Protein AF-A0A950A3F3-F1 (afdb_monomer)

Sequence (59 aa):
MSATNTKTRSAAHHAADSHDLIRVHGARVNNLKDVSIEIPKRRLTVFTGVSGSGKSSLV

pLDDT: mean 82.83, std 15.54, range [40.0, 96.0]

Secondary structure (DSSP, 8-state):
--------------GGGGSPEEEEEEE-STT--SEEEEEETTS------STTSSHHHH-

Mean predicted aligned error: 9.6 Å

Radius of gyration: 17.67 Å; Cα contacts (8 Å, |Δi|>4): 59; chains: 1; bounding box: 28×36×50 Å

Foldseek 3Di:
DDDDPPDDPPPPCPPQNVAAWDWDAQQDPDQDDGDIDTHGPPDDDDDDDDPPNCPVVVD

Structure (mmCIF, N/CA/C/O backbone):
data_AF-A0A950A3F3-F1
#
_entry.id   AF-A0A950A3F3-F1
#
loop_
_atom_site.group_PDB
_atom_site.id
_atom_site.type_symbol
_atom_site.label_atom_id
_atom_site.label_alt_id
_atom_site.label_comp_id
_atom_site.label_asym_id
_atom_site.label_entity_id
_atom_site.label_seq_id
_atom_site.pdbx_PDB_ins_code
_atom_site.Cartn_x
_atom_site.Cartn_y
_atom_site.Cartn_z
_atom_site.occupancy
_atom_site.B_iso_or_equiv
_atom_site.auth_seq_id
_atom_site.auth_comp_id
_atom_site.auth_asym_id
_atom_site.auth_atom_id
_atom_site.pdbx_PDB_model_num
ATOM 1 N N . MET A 1 1 ? 9.775 -28.481 36.865 1.00 43.66 1 MET A N 1
ATOM 2 C CA . MET A 1 1 ? 9.070 -29.470 36.024 1.00 43.66 1 MET A CA 1
ATOM 3 C C . MET A 1 1 ? 7.933 -28.754 35.306 1.00 43.66 1 MET A C 1
ATOM 5 O O . MET A 1 1 ? 7.169 -28.094 35.990 1.00 43.66 1 MET A O 1
ATOM 9 N N . SER A 1 2 ? 7.926 -28.851 33.968 1.00 40.00 2 SER A N 1
ATOM 10 C CA . SER A 1 2 ? 6.909 -28.473 32.953 1.00 40.00 2 SER A CA 1
ATOM 11 C C . SER A 1 2 ? 6.242 -27.088 33.043 1.00 40.00 2 SER A C 1
ATOM 13 O O . SER A 1 2 ? 5.526 -26.804 33.989 1.00 40.00 2 SER A O 1
ATOM 15 N N . ALA A 1 3 ? 6.504 -26.119 32.159 1.00 51.81 3 ALA A N 1
ATOM 16 C CA . ALA A 1 3 ? 6.360 -26.051 30.691 1.00 51.81 3 ALA A CA 1
ATOM 17 C C . ALA A 1 3 ? 4.915 -25.805 30.184 1.00 51.81 3 ALA A C 1
ATOM 19 O O . ALA A 1 3 ? 4.025 -26.634 30.341 1.00 51.81 3 ALA A O 1
ATOM 20 N N . THR A 1 4 ? 4.798 -24.659 29.493 1.00 55.59 4 THR A N 1
ATOM 21 C CA . THR A 1 4 ? 3.930 -24.332 28.344 1.00 55.59 4 THR A CA 1
ATOM 22 C C . THR A 1 4 ? 2.446 -24.023 28.584 1.00 55.59 4 THR A C 1
ATOM 24 O O . THR A 1 4 ? 1.582 -24.881 28.449 1.00 55.59 4 THR A O 1
ATOM 27 N N . ASN A 1 5 ? 2.120 -22.735 28.773 1.00 60.09 5 ASN A N 1
ATOM 28 C CA . ASN A 1 5 ? 0.794 -22.221 28.412 1.00 60.09 5 ASN A CA 1
ATOM 29 C C . ASN A 1 5 ? 0.837 -21.658 26.983 1.00 60.09 5 ASN A C 1
ATOM 31 O O . ASN A 1 5 ? 0.991 -20.456 26.759 1.00 60.09 5 ASN A O 1
ATOM 35 N N . THR A 1 6 ? 0.735 -22.562 26.010 1.00 55.25 6 THR A N 1
ATOM 36 C CA . THR A 1 6 ? 0.459 -22.248 24.607 1.00 55.25 6 THR A CA 1
ATOM 37 C C . THR A 1 6 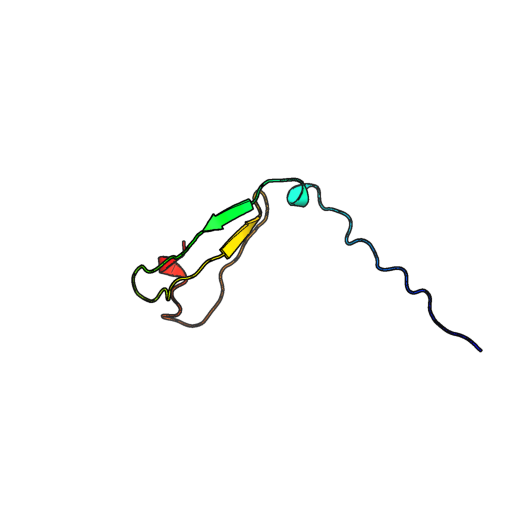? -1.007 -21.846 24.485 1.00 55.25 6 THR A C 1
ATOM 39 O O . THR A 1 6 ? -1.843 -22.613 24.019 1.00 55.25 6 THR A O 1
ATOM 42 N N . LYS A 1 7 ? -1.354 -20.634 24.913 1.00 49.88 7 LYS A N 1
ATOM 43 C CA . LYS A 1 7 ? -2.589 -20.000 24.461 1.00 49.88 7 LYS A CA 1
ATOM 44 C C . LYS A 1 7 ? -2.180 -18.815 23.624 1.00 49.88 7 LYS A C 1
ATOM 46 O O . LYS A 1 7 ? -1.952 -17.722 24.134 1.00 49.88 7 LYS A O 1
ATOM 51 N N . THR A 1 8 ? -2.033 -19.091 22.331 1.00 55.97 8 THR A N 1
ATOM 52 C CA . THR A 1 8 ? -2.209 -18.146 21.236 1.00 55.97 8 THR A CA 1
ATOM 53 C C . THR A 1 8 ? -3.203 -17.093 21.705 1.00 55.97 8 THR A C 1
ATOM 55 O O . THR A 1 8 ? -4.404 -17.357 21.783 1.00 55.97 8 THR A O 1
ATOM 58 N N . ARG A 1 9 ? -2.703 -15.925 22.135 1.00 57.59 9 ARG A N 1
ATOM 59 C CA . ARG A 1 9 ? -3.543 -14.741 22.270 1.00 57.59 9 ARG A CA 1
ATOM 60 C C . ARG A 1 9 ? -4.100 -14.590 20.873 1.00 57.59 9 ARG A C 1
ATOM 62 O O . ARG A 1 9 ? -3.359 -14.211 19.972 1.00 57.59 9 ARG A O 1
ATOM 69 N N . SER A 1 10 ? -5.366 -14.955 20.692 1.00 59.72 10 SER A N 1
ATOM 70 C CA . SER A 1 10 ? -6.181 -14.388 19.636 1.00 59.72 10 SER A CA 1
ATOM 71 C C . SER A 1 10 ? -5.865 -12.902 19.696 1.00 59.72 10 SER A C 1
ATOM 73 O O . SER A 1 10 ? -6.203 -12.251 20.691 1.00 59.72 10 SER A O 1
ATOM 75 N N . ALA A 1 11 ? -5.076 -12.403 18.745 1.00 61.81 11 ALA A N 1
ATOM 76 C CA . ALA A 1 11 ? -4.924 -10.976 18.566 1.00 61.81 11 ALA A CA 1
ATOM 77 C C . ALA A 1 11 ? -6.367 -10.494 18.470 1.00 61.81 11 ALA A C 1
ATOM 79 O O . ALA A 1 11 ? -7.082 -10.938 17.575 1.00 61.81 11 ALA A O 1
ATOM 80 N N . ALA A 1 12 ? -6.838 -9.813 19.518 1.00 63.09 12 ALA A N 1
ATOM 81 C CA . ALA A 1 12 ? -8.246 -9.505 19.688 1.00 63.09 12 ALA A CA 1
ATOM 82 C C . ALA A 1 12 ? -8.710 -8.909 18.367 1.00 63.09 12 ALA A C 1
ATOM 84 O O . ALA A 1 12 ? -8.098 -7.929 17.944 1.00 63.09 12 ALA A O 1
ATOM 85 N N . HIS A 1 13 ? -9.668 -9.560 17.694 1.00 68.50 13 HIS A N 1
ATOM 86 C CA . HIS A 1 13 ? -10.169 -9.103 16.402 1.00 68.50 13 HIS A CA 1
ATOM 87 C C . HIS A 1 13 ? -10.499 -7.629 16.571 1.00 68.50 13 HIS A C 1
ATOM 89 O O . HIS A 1 13 ? -11.420 -7.270 17.310 1.00 68.50 13 HIS A O 1
ATOM 95 N N . HIS A 1 14 ? -9.654 -6.767 16.008 1.00 75.38 14 HIS A N 1
ATOM 96 C CA . HIS A 1 14 ? -9.838 -5.348 16.200 1.00 75.38 14 HIS A CA 1
ATOM 97 C C . HIS A 1 14 ? -11.103 -5.007 15.426 1.00 75.38 14 HIS A C 1
ATOM 99 O O . HIS A 1 14 ? -11.331 -5.590 14.369 1.00 75.38 14 HIS A O 1
ATOM 105 N N . ALA A 1 15 ? -11.927 -4.072 15.900 1.00 78.69 15 ALA A N 1
ATOM 106 C CA . ALA A 1 15 ? -13.126 -3.687 15.153 1.00 78.69 15 ALA A CA 1
ATOM 107 C C . ALA A 1 15 ? -12.782 -3.327 13.693 1.00 78.69 15 ALA A C 1
ATOM 109 O O . ALA A 1 15 ? -13.579 -3.545 12.798 1.00 78.69 15 ALA A O 1
ATOM 110 N N . ALA A 1 16 ? -11.559 -2.860 13.419 1.00 74.50 16 ALA A N 1
ATOM 111 C CA . ALA A 1 16 ? -11.077 -2.632 12.063 1.00 74.50 16 ALA A CA 1
ATOM 112 C C . ALA A 1 16 ? -10.960 -3.903 11.185 1.00 74.50 16 ALA A C 1
ATOM 114 O O . ALA A 1 16 ? -11.146 -3.789 9.981 1.00 74.50 16 ALA A O 1
ATOM 115 N N . ASP A 1 17 ? -10.712 -5.090 11.748 1.00 79.56 17 ASP A N 1
ATOM 116 C CA . ASP A 1 17 ? -10.577 -6.370 11.020 1.00 79.56 17 ASP A CA 1
ATOM 117 C C . ASP A 1 17 ? -11.896 -6.941 10.510 1.00 79.56 17 ASP A C 1
ATOM 119 O O . ASP A 1 17 ? -11.886 -7.833 9.668 1.00 79.56 17 ASP A O 1
ATOM 123 N N . SER A 1 18 ? -13.036 -6.445 10.995 1.00 86.12 18 SER A N 1
ATOM 124 C CA . SER A 1 18 ? -14.348 -6.884 10.512 1.00 86.12 18 SER A CA 1
ATOM 125 C C . SER A 1 18 ? -14.745 -6.243 9.179 1.00 86.12 18 SER A C 1
ATOM 127 O O . SER A 1 18 ? -15.883 -6.402 8.746 1.00 86.12 18 SER A O 1
ATOM 129 N N . HIS A 1 19 ? -13.863 -5.456 8.565 1.00 88.00 19 HIS A N 1
ATOM 130 C CA . HIS A 1 19 ? -14.152 -4.722 7.338 1.00 88.00 19 HIS A CA 1
ATOM 131 C C . HIS A 1 19 ? -13.511 -5.380 6.128 1.00 88.00 19 HIS A C 1
ATOM 133 O O . HIS A 1 19 ? -12.448 -5.990 6.224 1.00 88.00 19 HIS A O 1
ATOM 139 N N . ASP A 1 20 ? -14.142 -5.175 4.972 1.00 91.44 20 ASP A N 1
ATOM 140 C CA . ASP A 1 20 ? -13.630 -5.678 3.702 1.00 91.44 20 ASP A CA 1
ATOM 141 C C . ASP A 1 20 ? -12.226 -5.149 3.382 1.00 91.44 20 ASP A C 1
ATOM 143 O O . ASP A 1 20 ? -11.767 -4.125 3.899 1.00 91.44 20 ASP A O 1
ATOM 147 N N . LEU A 1 21 ? -11.564 -5.829 2.454 1.00 94.44 21 LEU A N 1
ATOM 148 C CA . LEU A 1 21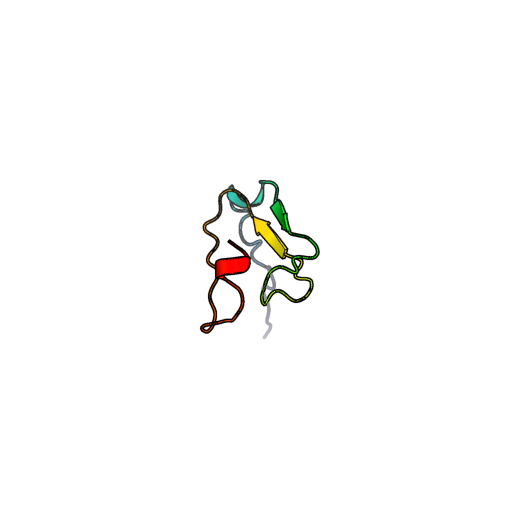 ? -10.254 -5.458 1.936 1.00 94.44 21 LEU A CA 1
ATOM 149 C C . LEU A 1 21 ? -10.407 -4.730 0.595 1.00 94.44 21 LEU A C 1
ATOM 151 O O . LEU A 1 21 ? -11.294 -5.035 -0.201 1.00 94.44 21 LEU A O 1
ATOM 155 N N . ILE A 1 22 ? -9.515 -3.785 0.321 1.00 94.25 22 ILE A N 1
ATOM 156 C CA . ILE A 1 22 ? -9.291 -3.254 -1.023 1.00 94.25 22 ILE A CA 1
ATOM 157 C C . ILE A 1 22 ? -8.283 -4.179 -1.695 1.00 94.25 22 ILE A C 1
ATOM 159 O O . ILE A 1 22 ? -7.179 -4.354 -1.185 1.00 94.25 22 ILE A O 1
ATOM 163 N N . ARG A 1 23 ? -8.646 -4.765 -2.835 1.00 95.88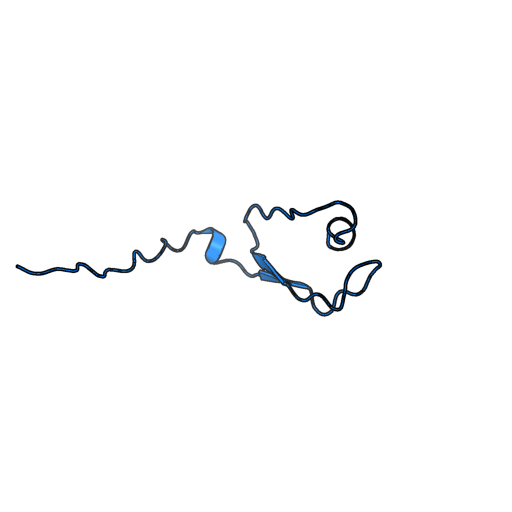 23 ARG A N 1
ATOM 164 C CA . ARG A 1 23 ? -7.749 -5.639 -3.593 1.00 95.88 23 ARG A CA 1
ATOM 165 C C . ARG A 1 23 ? -7.199 -4.916 -4.810 1.00 95.88 23 ARG A C 1
ATOM 167 O O . ARG A 1 23 ? -7.959 -4.401 -5.626 1.00 95.88 23 ARG A O 1
ATOM 174 N N . VAL A 1 24 ? -5.882 -4.916 -4.937 1.00 94.25 24 VAL A N 1
ATOM 175 C CA . VAL A 1 24 ? -5.166 -4.510 -6.144 1.00 94.25 24 VAL A CA 1
ATOM 176 C C . VAL A 1 24 ? -4.650 -5.786 -6.789 1.00 94.25 24 VAL A C 1
ATOM 178 O O . VAL A 1 24 ? -3.987 -6.579 -6.125 1.00 94.25 24 VAL A O 1
ATOM 181 N N . HIS A 1 25 ? -4.954 -5.998 -8.066 1.00 96.00 25 HIS A N 1
ATOM 182 C CA . HIS A 1 25 ? -4.539 -7.189 -8.802 1.00 96.00 25 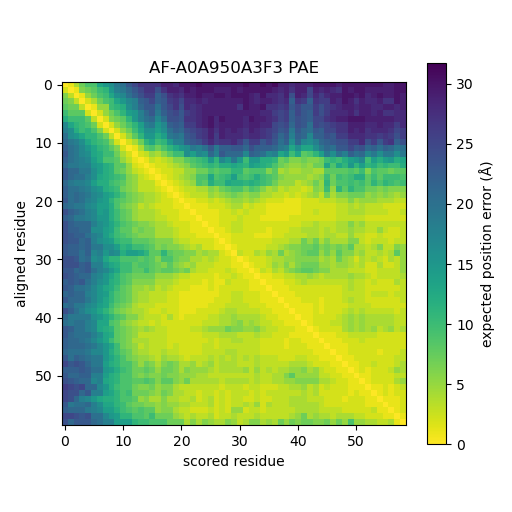HIS A CA 1
ATOM 183 C C . HIS A 1 25 ? -3.740 -6.798 -10.038 1.00 96.00 25 HIS A C 1
ATOM 185 O O . HIS A 1 25 ? -4.180 -5.957 -10.821 1.00 96.00 25 HIS A O 1
ATOM 191 N N . GLY A 1 26 ? -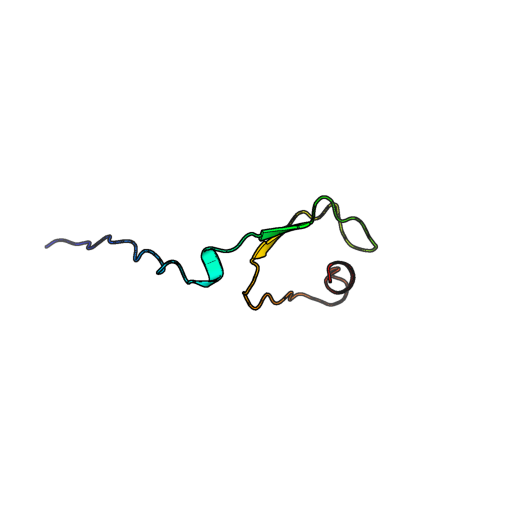2.582 -7.431 -10.214 1.00 92.81 26 GLY A N 1
ATOM 192 C CA . GLY A 1 26 ? -1.763 -7.311 -11.417 1.00 92.81 26 GLY A CA 1
ATOM 193 C C . GLY A 1 26 ? -1.362 -5.879 -11.776 1.00 92.81 26 GLY A C 1
ATOM 194 O O . GLY A 1 26 ? -1.405 -5.491 -12.945 1.00 92.81 26 GLY A O 1
ATOM 195 N N . ALA A 1 27 ? -1.000 -5.063 -10.785 1.00 93.25 27 ALA A N 1
ATOM 196 C CA . ALA A 1 27 ? -0.559 -3.698 -11.031 1.00 93.25 27 ALA A CA 1
ATOM 197 C C . ALA A 1 27 ? 0.788 -3.694 -11.777 1.00 93.25 27 ALA A C 1
ATOM 199 O O . ALA A 1 27 ? 1.766 -4.300 -11.330 1.00 93.25 27 ALA A O 1
ATOM 200 N N . ARG A 1 28 ? 0.830 -3.014 -12.931 1.00 93.12 28 ARG A N 1
ATOM 201 C CA . ARG A 1 28 ? 1.969 -3.014 -13.876 1.00 93.12 28 ARG A CA 1
ATOM 202 C C . ARG A 1 28 ? 2.391 -1.622 -14.366 1.00 93.12 28 ARG A C 1
ATOM 204 O O . ARG A 1 28 ? 3.098 -1.501 -15.359 1.00 93.12 28 ARG A O 1
ATOM 211 N N . VAL A 1 29 ? 1.934 -0.558 -13.709 1.00 89.81 29 VAL A N 1
ATOM 212 C CA . VAL A 1 29 ? 2.276 0.821 -14.094 1.00 89.81 29 VAL A CA 1
ATOM 213 C C . VAL A 1 29 ? 3.695 1.170 -13.627 1.00 89.81 29 VAL A C 1
ATOM 215 O O . VAL A 1 29 ? 4.055 0.914 -12.477 1.00 89.81 29 VAL A O 1
ATOM 218 N N . ASN A 1 30 ? 4.489 1.792 -14.504 1.00 88.88 30 ASN A N 1
ATOM 219 C CA . ASN A 1 30 ? 5.876 2.202 -14.254 1.00 88.88 30 ASN A CA 1
ATOM 220 C C . ASN A 1 30 ? 6.752 1.039 -13.746 1.00 88.88 30 ASN A C 1
ATOM 222 O O . ASN A 1 30 ? 7.015 0.086 -14.472 1.00 88.88 30 ASN A O 1
ATOM 226 N N . ASN A 1 31 ? 7.195 1.111 -12.488 1.00 86.75 31 ASN A N 1
ATOM 227 C CA . ASN A 1 31 ? 8.100 0.140 -11.875 1.00 86.75 31 ASN A CA 1
ATOM 228 C C . ASN A 1 31 ? 7.372 -1.061 -11.242 1.00 86.75 31 ASN A C 1
ATOM 230 O O . ASN A 1 31 ? 8.028 -1.910 -10.634 1.00 86.75 31 ASN A O 1
ATOM 234 N N . LEU A 1 32 ? 6.039 -1.141 -11.332 1.00 87.00 32 LEU A N 1
ATOM 235 C CA . LEU A 1 32 ? 5.274 -2.253 -10.766 1.00 87.00 32 LEU A CA 1
ATOM 236 C C . LEU A 1 32 ? 5.394 -3.504 -11.647 1.00 87.00 32 LEU A C 1
ATOM 238 O O . LEU A 1 32 ? 5.191 -3.458 -12.857 1.00 87.00 32 LEU A O 1
ATOM 242 N N . LYS A 1 33 ? 5.717 -4.639 -11.022 1.00 90.00 33 LYS A N 1
ATOM 243 C CA . LYS A 1 33 ? 5.961 -5.925 -11.691 1.00 90.00 33 LYS A CA 1
ATOM 244 C C . LYS A 1 33 ? 4.854 -6.926 -11.369 1.00 90.00 33 LYS A C 1
ATOM 246 O O . LYS A 1 33 ? 5.085 -7.877 -10.634 1.00 90.00 33 LYS A O 1
ATOM 251 N N . ASP A 1 34 ? 3.660 -6.667 -11.893 1.00 92.75 34 ASP A N 1
ATOM 252 C CA . ASP A 1 34 ? 2.467 -7.507 -11.703 1.00 92.75 34 ASP A CA 1
ATOM 253 C C . ASP A 1 34 ? 2.090 -7.697 -10.224 1.00 92.75 34 ASP A C 1
ATOM 255 O O . ASP A 1 34 ? 1.871 -8.795 -9.717 1.00 92.75 34 ASP A O 1
ATOM 259 N N . VAL A 1 35 ? 2.052 -6.581 -9.497 1.00 91.62 35 VAL A N 1
ATOM 260 C CA . VAL A 1 35 ? 1.871 -6.578 -8.044 1.00 91.62 35 VAL A CA 1
ATOM 261 C C . VAL A 1 35 ? 0.402 -6.810 -7.692 1.00 91.62 35 VAL A C 1
ATOM 263 O O . VAL A 1 35 ? -0.473 -6.073 -8.148 1.00 91.62 35 VAL A O 1
ATOM 266 N N . SER A 1 36 ? 0.141 -7.804 -6.840 1.00 94.94 36 SER A N 1
ATOM 267 C CA . SER A 1 36 ? -1.179 -8.061 -6.257 1.00 94.94 36 SER A CA 1
ATOM 268 C C . SER A 1 36 ? -1.120 -7.932 -4.738 1.00 94.94 36 SER A C 1
ATOM 270 O O . SER A 1 36 ? -0.313 -8.606 -4.100 1.00 94.94 36 SER A O 1
ATOM 272 N N . ILE A 1 37 ? -1.943 -7.056 -4.162 1.00 93.88 37 ILE A N 1
ATOM 273 C CA . ILE A 1 37 ? -1.966 -6.775 -2.721 1.00 93.88 37 ILE A CA 1
ATOM 274 C C . ILE A 1 37 ? -3.392 -6.589 -2.208 1.00 93.88 37 ILE A C 1
ATOM 276 O O . ILE A 1 37 ? -4.288 -6.175 -2.94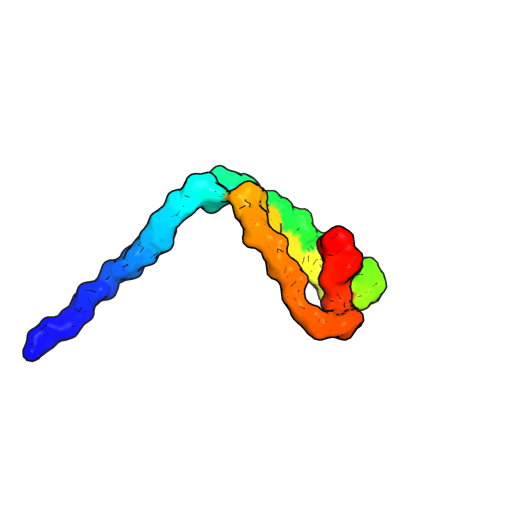3 1.00 93.88 37 ILE A O 1
ATOM 280 N N . GLU A 1 38 ? -3.582 -6.839 -0.917 1.00 94.94 38 GLU A N 1
ATOM 281 C CA . GLU A 1 38 ? -4.827 -6.565 -0.205 1.00 94.94 38 GLU A CA 1
ATOM 282 C C . GLU A 1 38 ? -4.570 -5.527 0.894 1.00 94.94 38 GLU A C 1
ATOM 284 O O . GLU A 1 38 ? -3.638 -5.660 1.686 1.00 94.94 38 GLU A O 1
ATOM 289 N N . ILE A 1 39 ? -5.385 -4.475 0.931 1.00 93.75 39 ILE A N 1
ATOM 290 C CA . ILE A 1 39 ? -5.261 -3.349 1.858 1.00 93.75 39 ILE A CA 1
ATOM 291 C C . ILE A 1 39 ? -6.494 -3.339 2.767 1.00 93.75 39 ILE A C 1
ATOM 293 O O . ILE A 1 39 ? -7.614 -3.194 2.270 1.00 93.75 39 ILE A O 1
ATOM 297 N N . PRO A 1 40 ? -6.339 -3.472 4.093 1.00 93.62 40 PRO A N 1
ATOM 298 C CA . PRO A 1 40 ? -7.475 -3.479 5.001 1.00 93.62 40 PRO A CA 1
ATOM 299 C C . PRO A 1 40 ? -8.156 -2.113 5.062 1.00 93.62 40 PRO A C 1
ATOM 301 O O . PRO A 1 40 ? -7.511 -1.080 5.265 1.00 93.62 40 PRO A O 1
ATOM 304 N N . LYS A 1 41 ? -9.485 -2.096 4.932 1.00 93.31 41 LYS A N 1
ATOM 305 C CA . LYS A 1 41 ? -10.257 -0.865 5.127 1.00 93.31 41 LYS A C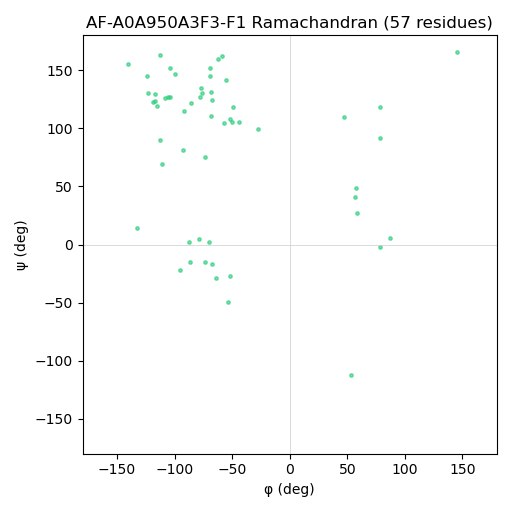A 1
ATOM 306 C C . LYS A 1 41 ? -10.227 -0.463 6.598 1.00 93.31 41 LYS A C 1
ATOM 308 O O . LYS A 1 41 ? -10.127 -1.295 7.493 1.00 93.31 41 LYS A O 1
ATOM 313 N N . ARG A 1 42 ? -10.352 0.846 6.846 1.00 91.81 42 ARG A N 1
ATOM 314 C CA . ARG A 1 42 ? -10.423 1.427 8.203 1.00 91.81 42 ARG A CA 1
ATOM 315 C C . ARG A 1 42 ? -9.199 1.106 9.074 1.00 91.81 42 ARG A C 1
ATOM 317 O O . ARG A 1 42 ? -9.285 1.115 10.298 1.00 91.81 42 ARG A O 1
ATOM 324 N N . ARG A 1 43 ? -8.050 0.874 8.437 1.00 90.06 43 ARG A N 1
ATOM 325 C CA . ARG A 1 43 ? -6.739 0.790 9.077 1.00 90.06 43 ARG A CA 1
ATOM 326 C C . ARG A 1 43 ? -5.793 1.792 8.439 1.00 90.06 43 ARG A C 1
ATOM 328 O O . ARG A 1 43 ? -5.835 2.019 7.231 1.00 90.06 43 ARG A O 1
ATOM 335 N N . LEU A 1 44 ? -4.911 2.358 9.256 1.00 92.75 44 LEU A N 1
ATOM 336 C CA . LEU A 1 44 ? -3.782 3.118 8.743 1.00 92.75 44 LEU A CA 1
ATOM 337 C C . LEU A 1 44 ? -2.821 2.141 8.057 1.00 92.75 44 LEU A C 1
ATOM 339 O O . LEU A 1 44 ? -2.196 1.316 8.721 1.00 92.75 44 LEU A O 1
ATOM 343 N N . THR A 1 45 ? -2.724 2.234 6.733 1.00 92.38 45 THR A N 1
ATOM 344 C CA . THR A 1 45 ? -1.780 1.450 5.931 1.00 92.38 45 THR A CA 1
ATOM 345 C C . THR A 1 45 ? -0.685 2.378 5.431 1.00 92.38 45 THR A C 1
ATOM 347 O O . THR A 1 45 ? -0.975 3.410 4.832 1.00 92.38 45 THR A O 1
ATOM 350 N N . VAL A 1 46 ? 0.574 2.021 5.688 1.00 94.69 46 VAL A N 1
ATOM 351 C CA . VAL A 1 46 ? 1.740 2.814 5.284 1.00 94.69 46 VAL A CA 1
ATOM 352 C C . VAL A 1 46 ? 2.580 1.998 4.312 1.00 94.69 46 VAL A C 1
ATOM 354 O O . VAL A 1 46 ? 3.029 0.904 4.647 1.00 94.69 46 VAL A O 1
ATOM 357 N N . PHE A 1 47 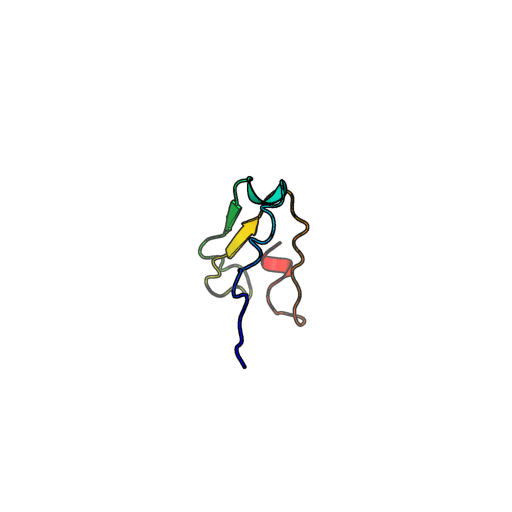? 2.828 2.546 3.123 1.00 92.81 47 PHE A N 1
ATOM 358 C CA . PHE A 1 47 ? 3.745 1.962 2.148 1.00 92.81 47 PHE A CA 1
ATOM 359 C C . PHE A 1 47 ? 5.148 2.538 2.342 1.00 92.81 47 PHE A C 1
ATOM 361 O O . PHE A 1 47 ? 5.380 3.726 2.122 1.00 92.81 47 PHE A O 1
ATOM 368 N N . THR A 1 48 ? 6.098 1.694 2.738 1.00 94.06 48 THR A N 1
ATOM 369 C CA . THR A 1 48 ? 7.505 2.073 2.944 1.00 94.06 48 THR A CA 1
ATOM 370 C C . THR A 1 48 ? 8.415 1.398 1.917 1.00 94.06 48 THR A C 1
ATOM 372 O O . THR A 1 48 ? 8.010 0.480 1.205 1.00 94.06 48 THR A O 1
ATOM 375 N N . GLY A 1 49 ? 9.642 1.910 1.764 1.00 92.69 49 GLY A N 1
ATOM 376 C CA . GLY A 1 49 ? 10.637 1.358 0.839 1.00 92.69 49 GLY A CA 1
ATOM 377 C C . GLY A 1 49 ? 11.530 2.413 0.185 1.00 92.69 49 GLY A C 1
ATOM 378 O O . GLY A 1 49 ? 11.218 3.604 0.188 1.00 92.69 49 GLY A O 1
ATOM 379 N N . VAL A 1 50 ? 12.626 1.961 -0.425 1.00 94.75 50 VAL A N 1
ATOM 380 C CA . VAL A 1 50 ? 13.655 2.804 -1.069 1.00 94.75 50 VAL A CA 1
ATOM 381 C C . VAL A 1 50 ? 13.121 3.624 -2.252 1.00 94.75 50 VAL A C 1
ATOM 383 O O . VAL A 1 50 ? 12.076 3.301 -2.821 1.00 94.75 50 VAL A O 1
ATOM 386 N N . SER A 1 51 ? 13.811 4.704 -2.637 1.00 92.94 51 SER A N 1
ATOM 387 C CA . SER A 1 51 ? 13.431 5.502 -3.816 1.00 92.94 51 SER A CA 1
ATOM 388 C C . SER A 1 51 ? 13.336 4.627 -5.077 1.00 92.94 51 SER A C 1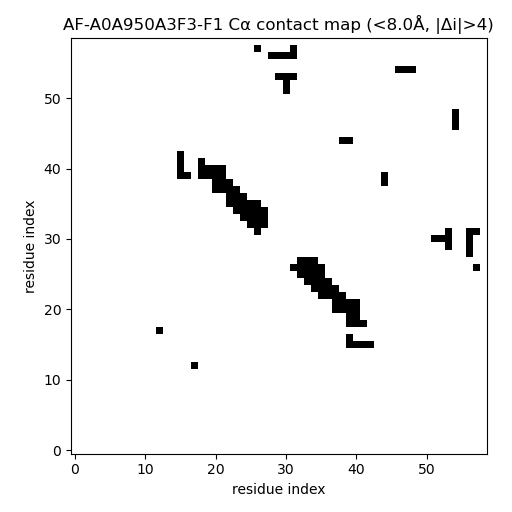
ATOM 390 O O . SER A 1 51 ? 14.109 3.688 -5.243 1.00 92.94 51 SER A O 1
ATOM 392 N N . GLY A 1 52 ? 12.347 4.889 -5.937 1.00 89.69 52 GLY A N 1
ATOM 393 C CA . GLY A 1 52 ? 12.117 4.114 -7.164 1.00 89.69 52 GLY A CA 1
ATOM 394 C C . GLY A 1 52 ? 11.422 2.756 -6.986 1.00 89.69 52 GLY A C 1
ATOM 395 O O . GLY A 1 52 ? 11.092 2.124 -7.984 1.00 89.69 52 GLY A O 1
ATOM 396 N N . SER A 1 53 ? 11.104 2.315 -5.764 1.00 89.75 53 SER A N 1
ATOM 397 C CA . SER A 1 53 ? 10.471 1.002 -5.520 1.00 89.75 53 SER A CA 1
ATOM 398 C C . SER A 1 53 ? 9.009 0.867 -5.986 1.00 89.75 53 SER A C 1
ATOM 400 O O . SER A 1 53 ? 8.383 -0.155 -5.730 1.00 89.75 53 SER A O 1
ATOM 402 N N . GLY A 1 54 ? 8.435 1.903 -6.606 1.00 91.06 54 GLY A N 1
ATOM 403 C CA . GLY A 1 54 ? 7.062 1.878 -7.124 1.00 91.06 54 GLY A CA 1
ATOM 404 C C . GLY A 1 54 ? 5.966 2.270 -6.128 1.00 91.06 54 GLY A C 1
ATOM 405 O O . GLY A 1 54 ? 4.801 2.227 -6.495 1.00 91.06 54 GLY A O 1
ATOM 406 N N . LYS A 1 55 ? 6.298 2.718 -4.905 1.00 93.25 55 LYS A N 1
ATOM 407 C CA . LYS A 1 55 ? 5.300 3.165 -3.902 1.00 93.25 55 LYS A CA 1
ATOM 408 C C . LYS A 1 55 ? 4.347 4.226 -4.448 1.00 93.25 55 LYS A C 1
ATOM 410 O O . LYS A 1 55 ? 3.147 4.060 -4.347 1.00 93.25 55 LYS A O 1
ATOM 415 N N . SER A 1 56 ? 4.876 5.281 -5.071 1.00 91.88 56 SER A N 1
ATOM 416 C CA . SER A 1 56 ? 4.058 6.345 -5.671 1.00 91.88 56 SER A CA 1
ATOM 417 C C . SER A 1 56 ? 3.251 5.885 -6.885 1.00 91.88 56 SER A C 1
ATOM 419 O O . SER A 1 56 ? 2.347 6.587 -7.300 1.00 91.88 56 SER A O 1
ATOM 421 N N . SER A 1 57 ? 3.602 4.745 -7.487 1.00 90.56 57 SER A N 1
ATOM 422 C CA . SER A 1 57 ? 2.818 4.133 -8.568 1.00 90.56 57 SER A CA 1
ATOM 423 C C . SER A 1 57 ? 1.716 3.214 -8.037 1.00 90.56 57 SER A C 1
ATOM 425 O O . SER A 1 57 ? 0.844 2.821 -8.802 1.00 90.56 57 SER A O 1
ATOM 427 N N . LEU A 1 58 ? 1.789 2.834 -6.758 1.00 86.94 58 LEU A N 1
ATOM 428 C CA . LEU A 1 58 ? 0.832 1.965 -6.076 1.00 86.94 58 LEU A CA 1
ATOM 429 C C . LEU A 1 58 ? -0.246 2.754 -5.313 1.00 86.94 58 LEU A C 1
ATOM 431 O O . LEU A 1 58 ? -1.295 2.182 -5.023 1.00 86.94 58 LEU A O 1
ATOM 435 N N . VAL A 1 59 ? 0.024 4.021 -4.972 1.00 82.94 59 VAL A N 1
ATOM 436 C CA . VAL A 1 59 ? -0.915 4.938 -4.295 1.00 82.94 59 VAL A CA 1
ATOM 437 C C . VAL A 1 59 ? -1.636 5.850 -5.273 1.00 82.94 59 VAL A C 1
ATOM 439 O O . VAL A 1 59 ? -1.046 6.153 -6.334 1.00 82.94 59 VAL A O 1
#

Solvent-accessible surface area (backbone atoms only — not comparable to full-atom values): 4093 Å² total; per-residue (Å²): 134,84,88,82,87,87,65,80,70,70,71,70,80,46,82,46,69,82,45,65,65,49,75,47,72,59,39,56,58,88,67,34,80,55,45,64,51,75,44,62,38,86,52,98,79,82,88,81,80,64,91,84,70,28,61,80,66,74,101